Protein AF-A0A3D3V8Q4-F1 (afdb_monomer)

Foldseek 3Di:
DVVVVVVVVVVVVVVVVVVVVVPDDPDDAEEDEAEDEALAACVPPVVVCCPVPVVVVVQVVDVVVHVHGYDYDYYYNCRQAHNPCVVVSVVVD

pLDDT: mean 82.8, std 19.14, range [47.84, 98.69]

Secondary structure (DSSP, 8-state):
-HHHHHHHHHHHHHHHHHTSGGG-PPP---EEEEEEE-SS-TTSHHHHHIIIIIHHHHHHHHHHHSS-EEEEEEE-TTSSS-TT-TTHHHHT-

Solvent-accessible surface area (backbone atoms only — not comparable to full-atom values): 5484 Å² total; per-residue (Å²): 122,70,70,66,56,55,54,55,51,53,54,60,52,51,58,62,62,60,59,65,71,70,79,69,70,78,79,79,58,54,72,47,76,43,80,47,69,32,28,50,44,54,86,44,66,68,46,28,43,42,61,72,45,50,49,56,52,52,41,52,53,46,50,72,74,42,80,36,43,74,43,78,49,80,19,52,54,43,72,71,20,40,76,88,36,52,65,56,59,63,73,77,110

Mean predicted aligned error: 11.8 Å

Radius of gyration: 26.57 Å; Cα contacts (8 Å, |Δi|>4): 95; chains: 1; bounding box: 39×25×81 Å

Structure (mmCIF, N/CA/C/O backbone):
data_AF-A0A3D3V8Q4-F1
#
_entry.id   AF-A0A3D3V8Q4-F1
#
loop_
_atom_site.group_PDB
_atom_site.id
_atom_site.type_symbol
_atom_site.label_atom_id
_atom_site.label_alt_id
_atom_site.label_comp_id
_atom_site.label_asym_id
_atom_site.label_entity_id
_atom_site.label_seq_id
_atom_site.pdbx_PDB_ins_code
_atom_site.Cartn_x
_atom_site.Cartn_y
_atom_site.Cartn_z
_atom_site.occupancy
_atom_site.B_iso_or_equiv
_atom_site.auth_seq_id
_atom_site.auth_comp_id
_atom_site.auth_asym_id
_atom_site.auth_atom_id
_atom_site.pdbx_PDB_model_num
ATOM 1 N N . MET A 1 1 ? -24.701 13.191 67.297 1.00 52.91 1 MET A N 1
ATOM 2 C CA . MET A 1 1 ? -23.568 13.456 66.372 1.00 52.91 1 MET A CA 1
ATOM 3 C C . MET A 1 1 ? -22.837 12.214 65.831 1.00 52.91 1 MET A C 1
ATOM 5 O O . MET A 1 1 ? -22.017 12.364 64.936 1.00 52.91 1 MET A O 1
ATOM 9 N N . LYS A 1 2 ? -23.132 10.989 66.304 1.00 47.84 2 LYS A N 1
ATOM 10 C CA . LYS A 1 2 ? -22.485 9.737 65.846 1.00 47.84 2 LYS A CA 1
ATOM 11 C C . LYS A 1 2 ? -22.957 9.276 64.451 1.00 47.84 2 LYS A C 1
ATOM 13 O O . LYS A 1 2 ? -22.151 8.828 63.647 1.00 47.84 2 LYS A O 1
ATOM 18 N N . TYR A 1 3 ? -24.234 9.499 64.129 1.00 51.50 3 TYR A N 1
ATOM 19 C CA . TYR A 1 3 ? -24.851 9.119 62.847 1.00 51.50 3 TYR A CA 1
ATOM 20 C C . TYR A 1 3 ? -24.333 9.916 61.635 1.00 51.50 3 TYR A C 1
ATOM 22 O O . TYR A 1 3 ? -24.182 9.369 60.548 1.00 51.50 3 TYR A O 1
ATOM 30 N N . LEU A 1 4 ? -23.965 11.187 61.832 1.00 52.75 4 LEU A N 1
ATOM 31 C CA . LEU A 1 4 ? -23.461 12.058 60.762 1.00 52.75 4 LEU A CA 1
ATOM 32 C C . LEU A 1 4 ? -22.030 11.694 60.314 1.00 52.75 4 LEU A C 1
ATOM 34 O O . LEU A 1 4 ? -21.645 11.969 59.182 1.00 52.75 4 LEU A O 1
ATOM 38 N N . LYS A 1 5 ? -21.238 11.068 61.197 1.00 49.81 5 LYS A N 1
ATOM 39 C CA . LYS A 1 5 ? -19.857 10.636 60.921 1.00 49.81 5 LYS A CA 1
ATOM 40 C C . LYS A 1 5 ? -19.824 9.374 60.050 1.00 49.81 5 LYS A C 1
ATOM 42 O O . LYS A 1 5 ? -19.005 9.280 59.142 1.00 49.81 5 LYS A O 1
ATOM 47 N N . ASN A 1 6 ? -20.768 8.458 60.268 1.00 50.12 6 ASN A N 1
ATOM 48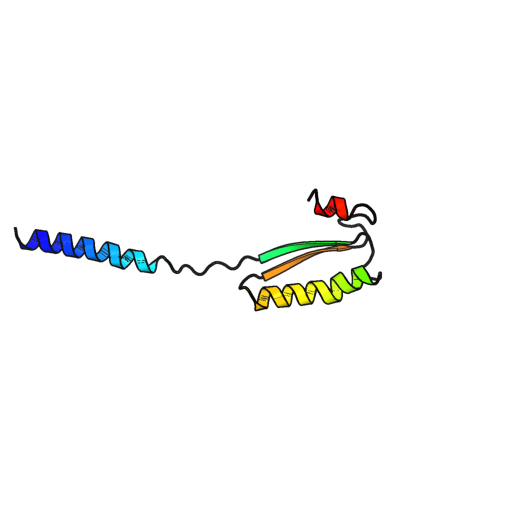 C CA . ASN A 1 6 ? -20.874 7.206 59.512 1.00 50.12 6 ASN A CA 1
ATOM 49 C C . ASN A 1 6 ? -21.398 7.435 58.084 1.00 50.12 6 ASN A C 1
ATOM 51 O O . ASN A 1 6 ? -20.961 6.760 57.160 1.00 50.12 6 ASN A O 1
ATOM 55 N N . MET A 1 7 ? -22.259 8.438 57.885 1.00 52.69 7 MET A N 1
ATOM 56 C CA . MET A 1 7 ? -22.762 8.819 56.559 1.00 52.69 7 MET A CA 1
ATOM 57 C C . MET A 1 7 ? -21.675 9.457 55.677 1.00 52.69 7 MET A C 1
ATOM 59 O O . MET A 1 7 ? -21.621 9.199 54.479 1.00 52.69 7 MET A O 1
ATOM 63 N N . LYS A 1 8 ? -20.747 10.217 56.278 1.00 49.06 8 LYS A N 1
ATOM 64 C CA . LYS A 1 8 ? -19.562 10.755 55.584 1.00 49.06 8 LYS A CA 1
ATOM 65 C C . LYS A 1 8 ? -18.557 9.660 55.199 1.00 49.06 8 LYS A C 1
ATOM 67 O O . LYS A 1 8 ? -17.969 9.737 54.128 1.00 49.06 8 LYS A O 1
ATOM 72 N N . MET A 1 9 ? -18.404 8.627 56.033 1.00 51.91 9 MET A N 1
ATOM 73 C CA . MET A 1 9 ? -17.568 7.454 55.727 1.00 51.91 9 MET A CA 1
ATOM 74 C C . MET A 1 9 ? -18.182 6.565 54.635 1.00 51.91 9 MET A C 1
ATOM 76 O O . MET A 1 9 ? -17.459 6.075 53.775 1.00 51.91 9 MET A O 1
ATOM 80 N N . ALA A 1 10 ? -19.509 6.400 54.622 1.00 53.44 10 ALA A N 1
ATOM 81 C CA . ALA A 1 10 ? -20.214 5.664 53.571 1.00 53.44 10 ALA A CA 1
ATOM 82 C C . ALA A 1 10 ? -20.139 6.379 52.208 1.00 53.44 10 ALA A C 1
ATOM 84 O O . ALA A 1 10 ? -19.966 5.730 51.178 1.00 53.44 10 ALA A O 1
ATOM 85 N N . LEU A 1 11 ? -20.189 7.716 52.201 1.00 53.31 11 LEU A N 1
ATOM 86 C CA . LEU A 1 11 ? -20.059 8.517 50.980 1.00 53.31 11 LEU A CA 1
ATOM 87 C C . LEU A 1 11 ? -18.619 8.529 50.429 1.00 53.31 11 LEU A C 1
ATOM 89 O O . LEU A 1 11 ? -18.433 8.529 49.217 1.00 53.31 11 LEU A O 1
ATOM 93 N N . ALA A 1 12 ? -17.608 8.470 51.304 1.00 53.03 12 ALA A N 1
ATOM 94 C CA . ALA A 1 12 ? -16.199 8.349 50.915 1.00 53.03 12 ALA A CA 1
ATOM 95 C C . ALA A 1 12 ? -15.818 6.939 50.411 1.00 53.03 12 ALA A C 1
ATOM 97 O O . ALA A 1 12 ? -14.892 6.798 49.619 1.00 53.03 12 ALA A O 1
ATOM 98 N N . ALA A 1 13 ? -16.538 5.896 50.838 1.00 51.97 13 ALA A N 1
ATOM 99 C CA . ALA A 1 13 ? -16.358 4.534 50.328 1.00 51.97 13 ALA A CA 1
ATOM 100 C C . ALA A 1 13 ? -17.024 4.323 48.952 1.00 51.97 13 ALA A C 1
ATOM 102 O O . ALA A 1 13 ? -16.526 3.548 48.136 1.00 51.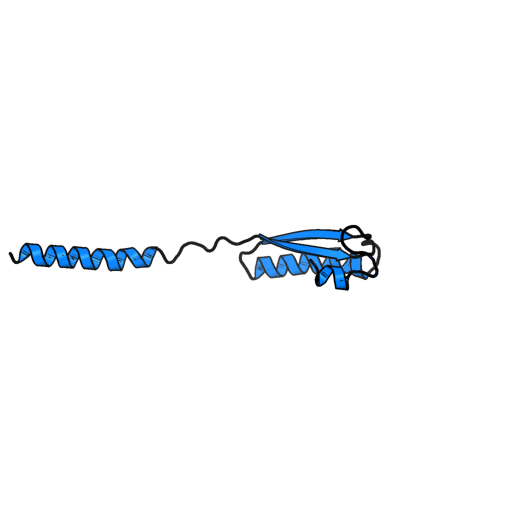97 13 ALA A O 1
ATOM 103 N N . GLY A 1 14 ? -18.117 5.042 48.663 1.00 51.91 14 GLY A N 1
ATOM 104 C CA . GLY A 1 14 ? -18.810 4.977 47.370 1.00 51.91 14 GLY A CA 1
ATOM 105 C C . GLY A 1 14 ? -18.031 5.604 46.206 1.00 51.91 14 GLY A C 1
ATOM 106 O O . GLY A 1 14 ? -18.131 5.134 45.074 1.00 51.91 14 GLY A O 1
ATOM 107 N N . THR A 1 15 ? -17.207 6.622 46.467 1.00 54.78 15 THR A N 1
ATOM 108 C CA . THR A 1 15 ? -16.412 7.309 45.431 1.00 54.78 15 THR A CA 1
ATOM 109 C C . THR A 1 15 ? -15.177 6.519 44.984 1.00 54.78 15 THR A C 1
ATOM 111 O O . THR A 1 15 ? -14.763 6.640 43.830 1.00 54.78 15 THR A O 1
ATOM 114 N N . ILE A 1 16 ? -14.625 5.657 45.844 1.00 54.28 16 ILE A N 1
ATOM 115 C CA . ILE A 1 16 ? -13.493 4.775 45.500 1.00 54.28 16 ILE A CA 1
ATOM 116 C C . ILE A 1 16 ? -13.979 3.538 44.721 1.00 54.28 16 ILE A C 1
ATOM 118 O O . ILE A 1 16 ? -13.318 3.096 43.788 1.00 54.28 16 ILE A O 1
ATOM 122 N N . ALA A 1 17 ? -15.173 3.018 45.029 1.00 53.47 17 ALA A N 1
ATOM 123 C CA . ALA A 1 17 ? -15.762 1.908 44.273 1.00 53.47 17 ALA A CA 1
ATOM 124 C C . ALA A 1 17 ? -16.265 2.335 42.878 1.00 53.47 17 ALA A C 1
ATOM 126 O O . ALA A 1 17 ? -16.152 1.575 41.918 1.00 53.47 17 ALA A O 1
ATOM 127 N N . GLY A 1 18 ? -16.778 3.565 42.740 1.00 52.25 18 GLY A N 1
ATOM 128 C CA . GLY A 1 18 ? -17.265 4.097 41.460 1.00 52.25 18 GLY A CA 1
ATOM 129 C C . GLY A 1 18 ? -16.168 4.463 40.452 1.00 52.25 18 GLY A C 1
ATOM 130 O O . GLY A 1 18 ? -16.436 4.527 39.256 1.00 52.25 18 GLY A O 1
ATOM 131 N N . SER A 1 19 ? -14.928 4.670 40.902 1.00 54.09 19 SER A N 1
ATOM 132 C CA . SER A 1 19 ? -13.806 5.053 40.030 1.00 54.09 19 SER A CA 1
ATOM 133 C C . SER A 1 19 ? -13.126 3.864 39.338 1.00 54.09 19 SER A C 1
ATOM 135 O O . SER A 1 19 ? -12.431 4.066 38.345 1.00 54.09 19 SER A O 1
ATOM 137 N N . MET A 1 20 ? -13.372 2.623 39.776 1.00 55.56 20 MET A N 1
ATOM 138 C CA . MET A 1 20 ? -12.783 1.428 39.147 1.00 55.56 20 MET A CA 1
ATOM 139 C C . MET A 1 20 ? -13.531 0.947 37.892 1.00 55.56 20 MET A C 1
ATOM 141 O O . MET A 1 20 ? -12.958 0.214 37.090 1.00 55.56 20 MET A O 1
ATOM 145 N N . VAL A 1 21 ? -14.780 1.376 37.671 1.00 56.91 21 VAL A N 1
ATOM 146 C CA . VAL A 1 21 ? -15.574 0.967 36.491 1.00 56.91 21 VAL A CA 1
ATOM 147 C C . VAL A 1 21 ? -15.200 1.767 35.231 1.00 56.91 21 VAL A C 1
ATOM 149 O O . VAL A 1 21 ? -15.413 1.303 34.115 1.00 56.91 21 VAL A O 1
ATOM 152 N N . ALA A 1 22 ? -14.558 2.932 35.375 1.00 55.72 22 ALA A N 1
ATOM 153 C CA . ALA A 1 22 ? -14.161 3.779 34.245 1.00 55.72 22 ALA A CA 1
ATOM 154 C C . ALA A 1 22 ? -12.891 3.306 33.500 1.00 55.72 22 ALA A C 1
ATOM 156 O O . ALA A 1 22 ? -12.540 3.879 32.473 1.00 55.72 22 ALA A O 1
ATOM 157 N N . ALA A 1 23 ? -12.200 2.267 33.979 1.00 57.19 23 ALA A N 1
ATOM 158 C CA . ALA A 1 23 ? -10.924 1.813 33.411 1.00 57.19 23 ALA A CA 1
ATOM 159 C C . ALA A 1 23 ? -11.057 0.828 32.229 1.00 57.19 23 ALA A C 1
ATOM 161 O O . ALA A 1 23 ? -10.059 0.282 31.770 1.00 57.19 23 ALA A O 1
ATOM 162 N N . SER A 1 24 ? -12.273 0.586 31.732 1.00 57.25 24 SER A N 1
ATOM 163 C CA . SER A 1 24 ? -12.537 -0.354 30.632 1.00 57.25 24 SER A CA 1
ATOM 164 C C . SER A 1 24 ? -13.351 0.292 29.510 1.00 57.25 24 SER A C 1
ATOM 166 O O . SER A 1 24 ? -14.334 -0.261 29.026 1.00 57.25 24 SER A O 1
ATOM 168 N N . ALA A 1 25 ? -12.946 1.489 29.078 1.00 62.53 25 ALA A N 1
ATOM 169 C CA . ALA A 1 25 ? -13.353 1.944 27.755 1.00 62.53 25 ALA A CA 1
ATOM 170 C C . ALA A 1 25 ? -12.713 0.996 26.720 1.00 62.53 25 ALA A C 1
ATOM 172 O O . ALA A 1 25 ? -11.496 0.795 26.781 1.00 62.53 25 ALA A O 1
ATOM 173 N N . PRO A 1 26 ? -13.483 0.382 25.801 1.00 60.56 26 PRO A N 1
ATOM 174 C CA . PRO A 1 26 ? -12.889 -0.388 24.717 1.00 60.56 26 PRO A CA 1
ATOM 175 C C . PRO A 1 26 ? -11.955 0.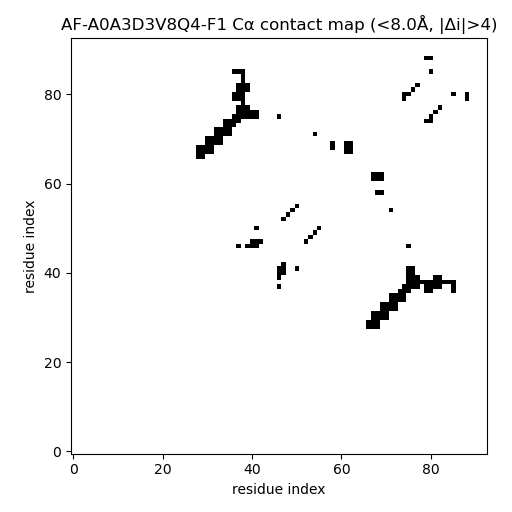537 23.934 1.00 60.56 26 PRO A C 1
ATOM 177 O O . PRO A 1 26 ? -12.354 1.644 23.563 1.00 60.56 26 PRO A O 1
ATOM 180 N N . SER A 1 27 ? -10.708 0.117 23.708 1.00 67.38 27 SER A N 1
ATOM 181 C CA . SER A 1 27 ? -9.828 0.859 22.811 1.00 67.38 27 SER A CA 1
ATOM 182 C C . SER A 1 27 ? -10.481 0.878 21.434 1.00 67.38 27 SER A C 1
ATOM 184 O O . SER A 1 27 ? -10.758 -0.178 20.864 1.00 67.38 27 SER A O 1
ATOM 186 N N . VAL A 1 28 ? -10.770 2.070 20.914 1.00 74.25 28 VAL A N 1
ATOM 187 C CA . VAL A 1 28 ? -11.279 2.220 19.552 1.00 74.25 28 VAL A CA 1
ATOM 188 C C . VAL A 1 28 ? -10.173 1.753 18.621 1.00 74.25 28 VAL A C 1
ATOM 190 O O . VAL A 1 28 ? -9.085 2.321 18.605 1.00 74.25 28 VAL A O 1
ATOM 193 N N . ALA A 1 29 ? -10.424 0.668 17.900 1.00 75.12 29 ALA A N 1
ATOM 194 C CA . ALA A 1 29 ? -9.437 0.139 16.988 1.00 75.12 29 ALA A CA 1
ATOM 195 C C . ALA A 1 29 ? -9.300 1.051 15.765 1.00 75.12 29 ALA A C 1
ATOM 197 O O . ALA A 1 29 ? -10.219 1.169 14.952 1.00 75.12 29 ALA A O 1
ATOM 198 N N . ASP A 1 30 ? -8.144 1.700 15.639 1.00 88.06 30 ASP A N 1
ATOM 199 C CA . ASP A 1 30 ? -7.883 2.620 14.535 1.00 88.06 30 ASP A CA 1
ATOM 200 C C . ASP A 1 30 ? -7.710 1.900 13.191 1.00 88.06 30 ASP A C 1
ATOM 202 O O . ASP A 1 30 ? -7.262 0.750 13.113 1.00 88.06 30 ASP A O 1
ATOM 206 N N . THR A 1 31 ? -8.025 2.616 12.109 1.00 95.38 31 THR A N 1
ATOM 207 C CA . THR A 1 31 ? -7.643 2.206 10.753 1.00 95.38 31 THR A CA 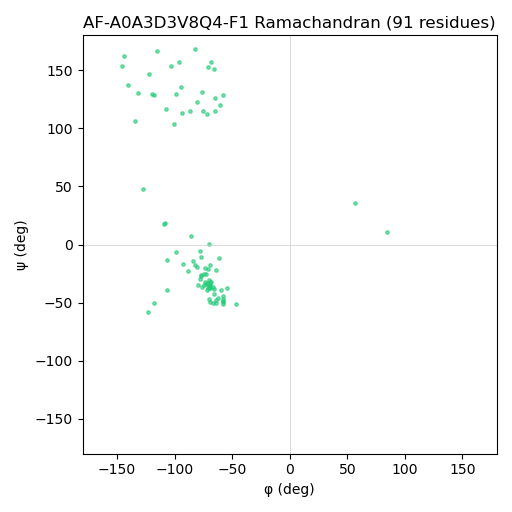1
ATOM 208 C C . THR A 1 31 ? -6.246 2.731 10.433 1.00 95.38 31 THR A C 1
ATOM 210 O O . THR A 1 31 ? -6.035 3.936 10.297 1.00 95.38 31 THR A O 1
ATOM 213 N N . ILE A 1 32 ? -5.297 1.817 10.258 1.00 95.69 32 ILE A N 1
ATOM 214 C CA . ILE A 1 32 ? -3.941 2.096 9.796 1.00 95.69 32 ILE A CA 1
ATOM 215 C C . ILE A 1 32 ? -3.998 2.372 8.292 1.00 95.69 32 ILE A C 1
ATOM 217 O O . ILE A 1 32 ? -4.323 1.492 7.490 1.00 95.69 32 ILE A O 1
ATOM 221 N N . ASN A 1 33 ? -3.667 3.602 7.908 1.00 95.81 33 ASN A N 1
ATOM 222 C CA . ASN A 1 33 ? -3.541 4.002 6.512 1.00 95.81 33 ASN A CA 1
ATOM 223 C C . ASN A 1 33 ? -2.080 3.864 6.075 1.00 95.81 33 ASN A C 1
ATOM 225 O O . ASN A 1 33 ? -1.219 4.602 6.546 1.00 95.81 33 ASN A O 1
ATOM 229 N N . ILE A 1 34 ? -1.804 2.928 5.168 1.00 95.62 34 ILE A N 1
ATOM 230 C CA . ILE A 1 34 ? -0.458 2.656 4.656 1.00 95.62 34 ILE A CA 1
ATOM 231 C C . ILE A 1 34 ? -0.372 3.172 3.224 1.00 95.62 34 ILE A C 1
ATOM 233 O O . ILE A 1 34 ? -1.057 2.667 2.332 1.00 95.62 34 ILE A O 1
ATOM 237 N N . ARG A 1 35 ? 0.491 4.162 2.982 1.00 95.50 35 ARG A N 1
ATOM 238 C CA . ARG A 1 35 ? 0.849 4.565 1.620 1.00 95.50 35 ARG A CA 1
ATOM 239 C C . ARG A 1 35 ? 1.890 3.594 1.081 1.00 95.50 35 ARG A C 1
ATOM 241 O O . ARG A 1 35 ? 2.945 3.424 1.682 1.00 95.50 35 ARG A O 1
ATOM 248 N N . ILE A 1 36 ? 1.586 2.963 -0.045 1.00 96.12 36 ILE A N 1
ATOM 249 C CA . ILE A 1 36 ? 2.462 1.983 -0.681 1.00 96.12 36 ILE A CA 1
ATOM 250 C C . ILE A 1 36 ? 2.583 2.302 -2.164 1.00 96.12 36 ILE A C 1
ATOM 252 O O . ILE A 1 36 ? 1.580 2.557 -2.837 1.00 96.12 36 ILE A O 1
ATOM 256 N N . ALA A 1 37 ? 3.816 2.355 -2.668 1.00 95.56 37 ALA A N 1
ATOM 257 C CA . ALA A 1 37 ? 4.057 2.863 -4.005 1.00 95.56 37 ALA A CA 1
ATOM 258 C C . ALA A 1 37 ? 5.202 2.171 -4.746 1.00 95.56 37 ALA A C 1
ATOM 260 O O . ALA A 1 37 ? 6.143 1.656 -4.149 1.00 95.56 37 ALA A O 1
ATOM 261 N N . SER A 1 38 ? 5.115 2.196 -6.075 1.00 96.31 38 SER A N 1
ATOM 262 C CA . SER A 1 38 ? 6.172 1.790 -6.992 1.00 96.31 38 SER A CA 1
ATOM 263 C C . SER A 1 38 ? 6.220 2.731 -8.193 1.00 96.31 38 SER A C 1
ATOM 265 O O . SER A 1 38 ? 5.192 3.064 -8.788 1.00 96.31 38 SER A O 1
ATOM 267 N N . GLY A 1 39 ? 7.430 3.109 -8.608 1.00 96.25 39 GLY A N 1
ATOM 268 C CA . GLY A 1 39 ? 7.623 3.818 -9.873 1.00 96.25 39 GLY A CA 1
ATOM 269 C C . GLY A 1 39 ? 7.246 2.979 -11.101 1.00 96.25 39 GLY A C 1
ATOM 270 O O . GLY A 1 39 ? 6.928 3.539 -12.147 1.00 96.25 39 GLY A O 1
ATOM 271 N N . HIS A 1 40 ? 7.234 1.649 -10.973 1.00 97.00 40 HIS A N 1
ATOM 272 C CA . HIS A 1 40 ? 6.899 0.720 -12.050 1.00 97.00 40 HIS A CA 1
ATOM 273 C C . HIS A 1 40 ? 5.422 0.282 -12.004 1.00 97.00 40 HIS A C 1
ATOM 275 O O . HIS A 1 40 ? 4.782 0.346 -10.948 1.00 97.00 40 HIS A O 1
ATOM 281 N N . PRO A 1 41 ? 4.852 -0.163 -13.140 1.00 97.00 41 PRO A N 1
ATOM 282 C CA . PRO A 1 41 ? 3.506 -0.725 -13.169 1.00 97.00 41 PRO A CA 1
ATOM 283 C C . PRO A 1 41 ? 3.436 -2.084 -12.447 1.00 97.00 41 PRO A C 1
ATOM 285 O O . PRO A 1 41 ? 4.437 -2.803 -12.411 1.00 97.00 41 PRO A O 1
ATOM 288 N N . PRO A 1 42 ? 2.249 -2.517 -11.968 1.00 97.44 42 PRO A N 1
ATOM 289 C CA . PRO A 1 42 ? 2.066 -3.829 -11.330 1.00 97.44 42 PRO A CA 1
ATOM 290 C C . PRO A 1 42 ? 2.373 -5.036 -12.230 1.00 97.44 42 PRO A C 1
ATOM 292 O O . PRO A 1 42 ? 2.438 -6.160 -11.745 1.00 97.44 42 PRO A O 1
ATOM 295 N N . THR A 1 43 ? 2.541 -4.829 -13.539 1.00 97.12 43 THR A N 1
ATOM 296 C CA . THR A 1 43 ? 2.985 -5.868 -14.481 1.00 97.12 43 THR A CA 1
ATOM 297 C C . THR A 1 43 ? 4.455 -6.243 -14.292 1.00 97.12 43 THR A C 1
ATOM 299 O O . THR A 1 43 ? 4.859 -7.332 -14.692 1.00 97.12 43 THR A O 1
ATOM 302 N N . VAL A 1 44 ? 5.261 -5.380 -13.667 1.00 97.75 44 VAL A N 1
ATOM 303 C CA . VAL A 1 44 ? 6.626 -5.721 -13.261 1.00 97.75 44 VAL A CA 1
ATOM 304 C C . VAL A 1 44 ? 6.569 -6.607 -12.021 1.00 97.75 44 VAL A C 1
ATOM 306 O O . VAL A 1 44 ? 5.898 -6.276 -11.047 1.00 97.75 44 VAL A O 1
ATOM 309 N N . VAL A 1 45 ? 7.307 -7.722 -12.054 1.00 97.75 45 VAL A N 1
ATOM 310 C CA . VAL A 1 45 ? 7.184 -8.845 -11.106 1.00 97.75 45 VAL A CA 1
ATOM 311 C C . VAL A 1 45 ? 7.120 -8.405 -9.643 1.00 97.75 45 VAL A C 1
ATOM 313 O O . VAL A 1 45 ? 6.197 -8.792 -8.936 1.00 97.75 45 VAL A O 1
ATOM 316 N N . TYR A 1 46 ? 8.052 -7.573 -9.174 1.00 95.56 46 TYR A N 1
ATOM 317 C CA . TYR A 1 46 ? 8.079 -7.167 -7.765 1.00 95.56 46 TYR A CA 1
ATOM 318 C C . TYR A 1 46 ? 6.924 -6.227 -7.387 1.00 95.56 46 TYR A C 1
ATOM 320 O O . TYR A 1 46 ? 6.393 -6.343 -6.288 1.00 95.56 46 TYR A O 1
ATOM 328 N N . ALA A 1 47 ? 6.494 -5.334 -8.285 1.00 97.12 47 ALA A N 1
ATOM 329 C CA . ALA A 1 47 ? 5.346 -4.460 -8.044 1.00 97.12 47 ALA A CA 1
ATOM 330 C C . ALA A 1 47 ? 4.047 -5.280 -8.029 1.00 97.12 47 ALA A C 1
ATOM 332 O O . ALA A 1 47 ? 3.170 -5.051 -7.195 1.00 97.12 47 ALA A O 1
ATOM 333 N N . GLY A 1 48 ? 3.963 -6.294 -8.894 1.00 98.12 48 GLY A N 1
ATOM 334 C CA . GLY A 1 48 ? 2.894 -7.286 -8.888 1.00 98.12 48 GLY A CA 1
ATOM 335 C C . GLY A 1 48 ? 2.860 -8.110 -7.602 1.00 98.12 48 GLY A C 1
ATOM 336 O O . GLY A 1 48 ? 1.795 -8.259 -7.012 1.00 98.12 48 GLY A O 1
ATOM 337 N N . LEU A 1 49 ? 4.005 -8.605 -7.119 1.00 98.56 49 LEU A N 1
ATOM 338 C CA . LEU A 1 49 ? 4.095 -9.342 -5.851 1.00 98.56 49 LEU A CA 1
ATOM 339 C C . LEU A 1 49 ? 3.764 -8.456 -4.643 1.00 98.56 49 LEU A C 1
ATOM 341 O O . LEU A 1 49 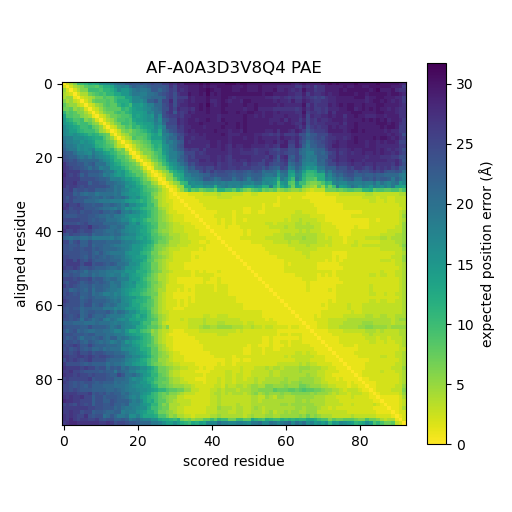? 3.070 -8.899 -3.729 1.00 98.56 49 LEU A O 1
ATOM 345 N N . MET A 1 50 ? 4.195 -7.193 -4.650 1.00 98.06 50 MET A N 1
ATOM 346 C CA . MET A 1 50 ? 3.830 -6.224 -3.616 1.00 98.06 50 MET A CA 1
ATOM 347 C C . MET A 1 50 ? 2.304 -6.065 -3.524 1.00 98.06 50 MET A C 1
ATOM 349 O O . MET A 1 50 ? 1.731 -6.195 -2.441 1.00 98.06 50 MET A O 1
ATOM 353 N N . LYS A 1 51 ? 1.645 -5.873 -4.673 1.00 98.19 51 LYS A N 1
ATOM 354 C CA . LYS A 1 51 ? 0.193 -5.688 -4.756 1.00 98.19 51 LYS A CA 1
ATOM 355 C C . LYS A 1 51 ? -0.601 -6.950 -4.430 1.00 98.19 51 LYS A C 1
ATOM 357 O O . LYS A 1 51 ? -1.554 -6.908 -3.660 1.00 98.19 51 LYS A O 1
ATOM 362 N N . ASN A 1 52 ? -0.233 -8.064 -5.053 1.00 98.31 52 ASN A N 1
ATOM 363 C CA . ASN A 1 52 ? -1.069 -9.264 -5.091 1.00 98.31 52 ASN A CA 1
ATOM 364 C C . ASN A 1 52 ? -0.759 -10.252 -3.962 1.00 98.31 52 ASN A C 1
ATOM 366 O O . ASN A 1 52 ? -1.567 -11.140 -3.711 1.00 98.31 52 ASN A O 1
ATOM 370 N N . PHE A 1 53 ? 0.392 -10.120 -3.297 1.00 98.50 53 PHE A N 1
ATOM 371 C CA . PHE A 1 53 ? 0.800 -11.018 -2.218 1.00 98.50 53 PHE A CA 1
ATOM 372 C C . PHE A 1 53 ? 1.078 -10.264 -0.917 1.00 98.50 53 PHE A C 1
ATOM 374 O O . PHE A 1 53 ? 0.414 -10.512 0.087 1.00 98.50 53 PHE A O 1
ATOM 381 N N . PHE A 1 54 ? 2.009 -9.306 -0.925 1.00 98.44 54 PHE A N 1
ATOM 382 C CA . PHE A 1 54 ? 2.431 -8.635 0.309 1.00 98.44 54 PHE A CA 1
ATOM 383 C C . PHE A 1 54 ? 1.298 -7.841 0.970 1.00 98.44 54 PHE A C 1
ATOM 385 O O . PHE A 1 54 ? 1.044 -8.025 2.158 1.00 98.44 54 PHE A O 1
ATOM 392 N N . GLN A 1 55 ? 0.591 -6.991 0.219 1.00 98.56 55 GLN A N 1
ATOM 393 C CA . GLN A 1 55 ? -0.516 -6.196 0.761 1.00 98.56 55 GLN A CA 1
ATOM 394 C C . GLN A 1 55 ? -1.631 -7.063 1.388 1.00 98.56 55 GLN A C 1
ATOM 396 O O . GLN A 1 55 ? -1.977 -6.810 2.548 1.00 98.56 55 GLN A O 1
ATOM 401 N N . PRO A 1 56 ? -2.181 -8.091 0.700 1.00 98.50 56 PRO A N 1
ATOM 402 C CA . PRO A 1 56 ? -3.178 -8.986 1.287 1.00 98.50 56 PRO A CA 1
ATOM 403 C C . PRO A 1 56 ? -2.695 -9.707 2.546 1.00 98.50 56 PRO A C 1
ATOM 405 O O . PRO A 1 56 ? -3.410 -9.716 3.551 1.00 98.50 56 PRO A O 1
ATOM 408 N N . GLU A 1 57 ? -1.488 -10.278 2.523 1.00 98.69 57 GLU A N 1
ATOM 409 C CA . GLU A 1 57 ? -0.967 -11.045 3.659 1.00 98.69 57 GLU A CA 1
ATOM 410 C C . GLU A 1 57 ? -0.640 -10.145 4.855 1.00 98.69 57 GLU A C 1
ATOM 412 O O . GLU A 1 57 ? -0.937 -10.508 5.994 1.00 98.69 57 GLU A O 1
ATOM 417 N N . LEU A 1 58 ? -0.120 -8.936 4.620 1.00 98.31 58 LEU A N 1
ATOM 418 C CA . LEU A 1 58 ? 0.121 -7.963 5.683 1.00 98.31 58 LEU A CA 1
ATOM 419 C C . LEU A 1 58 ? -1.190 -7.527 6.343 1.00 98.31 58 LEU A C 1
ATOM 421 O O . LEU A 1 58 ? -1.297 -7.544 7.570 1.00 98.31 58 LEU A O 1
ATOM 425 N N . LYS A 1 59 ? -2.202 -7.180 5.539 1.00 98.31 59 LYS A N 1
ATOM 426 C CA . LYS A 1 59 ? -3.531 -6.822 6.048 1.00 98.31 59 LYS A CA 1
ATOM 427 C C . LYS A 1 59 ? -4.120 -7.958 6.877 1.00 98.31 59 LYS A C 1
ATOM 429 O O . LYS A 1 59 ? -4.523 -7.737 8.014 1.00 98.31 59 LYS A O 1
ATOM 434 N N . LYS A 1 60 ? -4.105 -9.180 6.344 1.00 98.25 60 LYS A N 1
ATOM 435 C CA . LYS A 1 60 ? -4.582 -10.374 7.048 1.00 98.25 60 LYS A CA 1
ATOM 436 C C . LYS A 1 60 ? -3.843 -10.592 8.369 1.00 98.25 60 LYS A C 1
ATOM 438 O O . LYS A 1 60 ? -4.481 -10.879 9.375 1.00 98.25 60 LYS A O 1
ATOM 443 N N . ALA A 1 61 ? -2.520 -10.447 8.385 1.00 98.19 61 ALA A N 1
ATOM 444 C CA . ALA A 1 61 ? -1.722 -10.634 9.591 1.00 98.19 61 ALA A CA 1
ATOM 445 C C . ALA A 1 61 ? -2.029 -9.582 10.669 1.00 98.19 61 ALA A C 1
ATOM 447 O O . ALA A 1 61 ? -2.139 -9.946 11.839 1.00 98.19 61 ALA A O 1
ATOM 448 N N . ILE A 1 62 ? -2.184 -8.309 10.290 1.00 96.94 62 ILE A N 1
ATOM 449 C CA . ILE A 1 62 ? -2.510 -7.217 11.222 1.00 96.94 62 ILE A CA 1
ATOM 450 C C . ILE A 1 62 ? -3.912 -7.410 11.799 1.00 96.94 62 ILE A C 1
ATOM 452 O O . ILE A 1 62 ? -4.066 -7.419 13.018 1.00 96.94 62 ILE A O 1
ATOM 456 N N . GLU A 1 63 ? -4.912 -7.640 10.946 1.00 95.69 63 GLU A N 1
ATOM 457 C CA . GLU A 1 63 ? -6.305 -7.799 11.388 1.00 95.69 63 GLU A CA 1
ATOM 458 C C . GLU A 1 63 ? -6.546 -9.103 12.170 1.00 95.69 63 GLU A C 1
ATOM 460 O O . GLU A 1 63 ? -7.551 -9.225 12.861 1.00 95.69 63 GLU A O 1
ATOM 465 N N . ALA A 1 64 ? -5.644 -10.087 12.072 1.00 97.31 64 ALA A N 1
ATOM 466 C CA . ALA A 1 64 ? -5.704 -11.315 12.869 1.00 97.31 64 ALA A CA 1
ATOM 467 C C . ALA A 1 64 ? -4.993 -11.204 14.228 1.00 97.31 64 ALA A C 1
ATOM 469 O O . ALA A 1 64 ? -5.260 -12.002 15.124 1.00 97.31 64 ALA A O 1
ATOM 470 N N . LYS A 1 65 ? -4.038 -10.276 14.370 1.00 96.25 65 LYS A N 1
ATOM 471 C CA . LYS A 1 65 ? -3.200 -10.125 15.575 1.00 96.25 65 LYS A CA 1
ATOM 472 C C . LYS A 1 65 ? -3.564 -8.902 16.413 1.00 96.25 65 LYS A C 1
ATOM 474 O O . LYS A 1 65 ? -3.067 -8.772 17.528 1.00 96.25 65 LYS A O 1
ATOM 479 N N . THR A 1 66 ? -4.364 -7.998 15.863 1.00 94.44 66 THR A N 1
ATOM 480 C CA . THR A 1 66 ? -4.741 -6.721 16.468 1.00 94.44 66 TH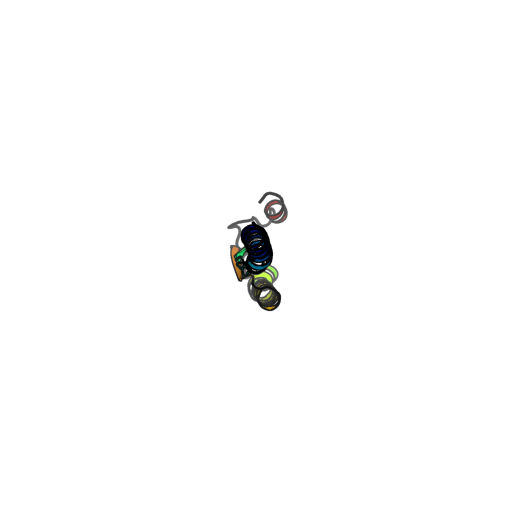R A CA 1
ATOM 481 C C . THR A 1 66 ? -6.187 -6.408 16.114 1.00 94.44 66 T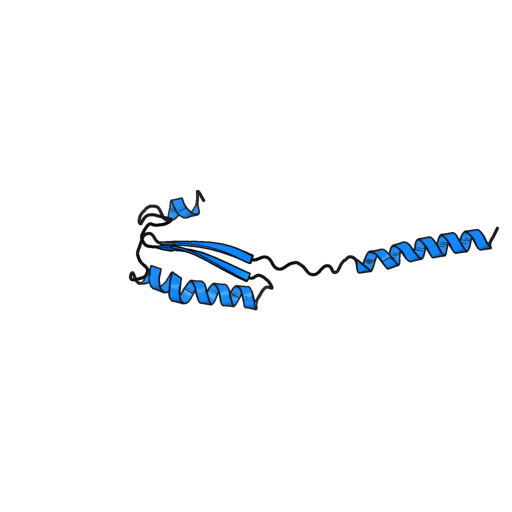HR A C 1
ATOM 483 O O . THR A 1 66 ? -6.707 -6.938 15.133 1.00 94.44 66 THR A O 1
ATOM 486 N N . ASP A 1 67 ? -6.811 -5.493 16.849 1.00 94.00 67 ASP A N 1
ATOM 487 C CA . ASP A 1 67 ? -8.157 -5.026 16.507 1.00 94.00 67 ASP A CA 1
ATOM 488 C C . ASP A 1 67 ? -8.155 -4.023 15.334 1.00 94.00 67 ASP A C 1
ATOM 490 O O . ASP A 1 67 ? -9.210 -3.691 14.790 1.00 94.00 67 ASP A O 1
ATOM 494 N N . HIS A 1 68 ? -6.974 -3.536 14.928 1.00 95.31 68 HIS A N 1
ATOM 495 C CA . HIS A 1 68 ? -6.820 -2.513 13.898 1.00 95.31 68 HIS A CA 1
ATOM 496 C C . HIS A 1 68 ? -7.258 -2.990 12.518 1.00 95.31 68 HIS A C 1
ATOM 498 O O . HIS A 1 68 ? -7.127 -4.160 12.160 1.00 95.31 68 HIS A O 1
ATOM 504 N N . LYS A 1 69 ? -7.710 -2.036 11.702 1.00 95.62 69 LYS A N 1
ATOM 505 C CA . LYS A 1 69 ? -7.995 -2.239 10.277 1.00 95.62 69 LYS A CA 1
ATOM 506 C C . LYS A 1 69 ? -6.892 -1.664 9.412 1.00 95.62 69 LYS A C 1
ATOM 508 O O . LYS A 1 69 ? -6.225 -0.719 9.815 1.00 95.62 69 LYS A O 1
ATOM 513 N N . VAL A 1 70 ? -6.711 -2.213 8.212 1.00 97.38 70 VAL A N 1
ATOM 514 C CA . VAL A 1 70 ? -5.704 -1.712 7.263 1.00 97.38 70 VAL A CA 1
ATOM 515 C C . VAL A 1 70 ? -6.362 -1.205 5.987 1.00 97.38 70 VAL A C 1
ATOM 517 O O . VAL A 1 70 ? -7.130 -1.919 5.327 1.00 97.38 70 VAL A O 1
ATOM 520 N N . ASN A 1 71 ? -5.996 0.018 5.615 1.00 97.44 71 ASN A N 1
ATOM 521 C CA . ASN A 1 71 ? -6.321 0.641 4.343 1.00 97.44 71 ASN A CA 1
ATOM 522 C C . ASN A 1 71 ? -5.030 0.979 3.583 1.00 97.44 71 ASN A C 1
ATOM 524 O O . ASN A 1 71 ? -4.135 1.620 4.134 1.00 97.44 71 ASN A O 1
ATOM 528 N N . PHE A 1 72 ? -4.940 0.567 2.317 1.00 97.81 72 PHE A N 1
ATOM 529 C CA . PHE A 1 72 ? -3.800 0.890 1.461 1.00 97.81 72 PHE A CA 1
ATOM 530 C C . PHE A 1 72 ? -4.132 2.072 0.553 1.00 97.81 72 PHE A C 1
ATOM 532 O O . PHE A 1 72 ? -5.139 2.064 -0.151 1.00 97.81 72 PHE A O 1
ATOM 539 N N . ILE A 1 73 ? -3.250 3.068 0.542 1.00 96.75 73 ILE A N 1
ATOM 540 C CA . ILE A 1 73 ? -3.252 4.159 -0.432 1.00 96.75 73 ILE A CA 1
ATOM 541 C C . ILE A 1 73 ? -2.188 3.813 -1.467 1.00 96.75 73 ILE A C 1
ATOM 543 O O . ILE A 1 73 ? -0.989 3.909 -1.198 1.00 96.75 73 ILE A O 1
ATOM 547 N N . GLU A 1 74 ? -2.640 3.356 -2.627 1.00 97.00 74 GLU A N 1
ATOM 548 C CA . GLU A 1 74 ? -1.779 2.744 -3.634 1.00 97.00 74 GLU A CA 1
ATOM 549 C C . GLU A 1 74 ? -1.299 3.750 -4.688 1.00 97.00 74 GLU A C 1
ATOM 551 O O . GLU A 1 74 ? -2.091 4.511 -5.247 1.00 97.00 74 GLU A O 1
ATOM 556 N N . GLY A 1 75 ? -0.007 3.703 -5.021 1.00 95.88 75 GLY A N 1
ATOM 557 C CA . GLY A 1 75 ? 0.575 4.488 -6.109 1.00 95.88 75 GLY A CA 1
ATOM 558 C C . GLY A 1 75 ? 1.494 3.678 -7.007 1.00 95.88 75 GLY A C 1
ATOM 559 O O . GLY A 1 75 ? 2.623 3.392 -6.633 1.00 95.88 75 GLY A O 1
ATOM 560 N N . TYR A 1 76 ? 1.056 3.351 -8.217 1.00 97.25 76 TYR A N 1
ATOM 561 C CA . TYR A 1 76 ? 1.877 2.624 -9.189 1.00 97.25 76 TYR A CA 1
ATOM 562 C C . TYR A 1 76 ? 2.167 3.468 -10.420 1.00 97.25 76 TYR A C 1
ATOM 564 O O . TYR A 1 76 ? 1.506 4.478 -10.665 1.00 97.25 76 TYR A O 1
ATOM 572 N N . SER A 1 77 ? 3.126 3.018 -11.229 1.00 96.38 77 SER A N 1
ATOM 573 C CA . SER A 1 77 ? 3.446 3.648 -12.515 1.00 96.38 77 SER A CA 1
ATOM 574 C C . SER A 1 77 ? 3.812 5.131 -12.387 1.00 96.38 77 SER A C 1
ATOM 576 O O . SER A 1 77 ? 3.455 5.944 -13.239 1.00 96.38 77 SER A O 1
ATOM 578 N N . GLY A 1 78 ? 4.500 5.514 -11.311 1.00 94.25 78 GLY A N 1
ATOM 579 C CA . GLY A 1 78 ? 4.971 6.889 -11.170 1.00 94.25 78 GLY A CA 1
ATOM 580 C C . GLY A 1 78 ? 3.958 7.881 -10.592 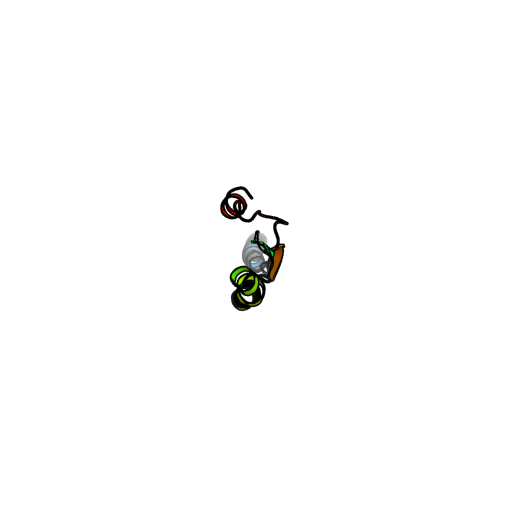1.00 94.25 78 GLY A C 1
ATOM 581 O O . GLY A 1 78 ? 4.221 9.085 -10.682 1.00 94.25 78 GLY A O 1
ATOM 582 N N . SER A 1 79 ? 2.815 7.418 -10.061 1.00 95.25 79 SER A N 1
ATOM 583 C CA . SER A 1 79 ? 1.739 8.290 -9.555 1.00 95.25 79 SER A CA 1
ATOM 584 C C . SER A 1 79 ? 2.012 8.905 -8.178 1.00 95.25 79 SER A C 1
ATOM 586 O O . SER A 1 79 ? 1.487 9.975 -7.887 1.00 95.25 79 SER A O 1
ATOM 588 N N . ILE A 1 80 ? 2.838 8.254 -7.351 1.00 93.75 80 ILE A N 1
ATOM 589 C CA . ILE A 1 80 ? 3.276 8.768 -6.040 1.00 93.75 80 ILE A CA 1
ATOM 590 C C . ILE A 1 80 ? 4.796 8.958 -6.016 1.00 93.75 80 ILE A C 1
ATOM 592 O O . ILE A 1 80 ? 5.266 10.036 -5.676 1.00 93.75 80 ILE A O 1
ATOM 596 N N . VAL A 1 81 ? 5.562 7.936 -6.410 1.00 94.44 81 VAL A N 1
ATOM 597 C CA . VAL A 1 81 ? 7.034 7.976 -6.484 1.00 94.44 81 VAL A CA 1
ATOM 598 C C . VAL A 1 81 ? 7.493 7.651 -7.896 1.00 94.44 81 VAL A C 1
ATOM 600 O O . VAL A 1 81 ? 6.856 6.838 -8.566 1.00 94.44 81 VAL A O 1
ATOM 603 N N . LYS A 1 82 ? 8.592 8.246 -8.364 1.00 94.12 82 LYS A N 1
ATOM 604 C CA . LYS A 1 82 ? 9.219 7.856 -9.637 1.00 94.12 82 LYS A CA 1
ATOM 605 C C . LYS A 1 82 ? 10.125 6.642 -9.449 1.00 94.12 82 LYS A C 1
ATOM 607 O O . LYS A 1 82 ? 10.440 6.242 -8.331 1.00 94.12 82 LYS A O 1
ATOM 612 N N . VAL A 1 83 ? 10.545 6.053 -10.571 1.00 91.94 83 VAL A N 1
ATOM 613 C CA . VAL A 1 83 ? 11.404 4.856 -10.603 1.00 91.94 83 VAL A CA 1
ATOM 614 C C . VAL A 1 83 ? 12.689 5.044 -9.793 1.00 91.94 83 VAL A C 1
ATOM 616 O O . VAL A 1 83 ? 13.099 4.114 -9.107 1.00 91.94 83 VAL A O 1
ATOM 619 N N . PHE A 1 84 ? 13.277 6.240 -9.829 1.00 92.88 84 PHE A N 1
ATOM 620 C CA . PHE A 1 84 ? 14.522 6.553 -9.126 1.00 92.88 84 PHE A CA 1
ATOM 621 C C . PHE A 1 84 ? 14.319 7.273 -7.787 1.00 92.88 84 PHE A C 1
ATOM 623 O O . PHE A 1 84 ? 15.279 7.390 -7.043 1.00 92.88 84 PHE A O 1
ATOM 630 N N . ASP A 1 85 ? 13.080 7.652 -7.451 1.00 91.56 85 ASP A N 1
ATOM 631 C CA . ASP A 1 85 ? 12.771 8.512 -6.295 1.00 91.56 85 ASP A CA 1
ATOM 632 C C . ASP A 1 85 ? 12.058 7.736 -5.167 1.00 91.56 85 ASP A C 1
ATOM 634 O O . ASP A 1 85 ? 11.350 8.305 -4.334 1.00 91.56 85 ASP A O 1
ATOM 638 N N . THR A 1 86 ? 12.122 6.398 -5.182 1.00 91.44 86 THR A N 1
ATOM 639 C CA . THR A 1 86 ? 11.375 5.568 -4.215 1.00 91.44 86 THR A CA 1
ATOM 640 C C . THR A 1 86 ? 11.944 5.699 -2.800 1.00 91.44 86 THR A C 1
ATOM 642 O O . THR A 1 86 ? 11.185 5.636 -1.839 1.00 91.44 86 THR A O 1
ATOM 645 N N . PHE A 1 87 ? 13.256 5.907 -2.660 1.00 92.06 87 PHE A N 1
ATOM 646 C CA . PHE A 1 87 ? 13.899 6.093 -1.357 1.00 92.06 87 PHE A CA 1
ATOM 647 C C . PHE A 1 87 ? 13.515 7.444 -0.737 1.00 92.06 87 PHE A C 1
ATOM 649 O O . PHE A 1 87 ? 13.064 7.510 0.407 1.00 92.06 87 PHE A O 1
ATOM 656 N N . GLU A 1 88 ? 13.582 8.505 -1.532 1.00 91.19 88 GLU A N 1
ATOM 657 C CA . GLU A 1 88 ? 13.158 9.861 -1.190 1.00 91.19 88 GLU A CA 1
ATOM 658 C C . GLU A 1 88 ? 11.666 9.885 -0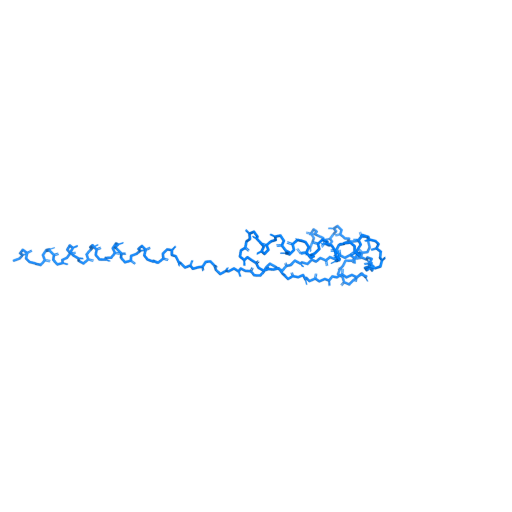.841 1.00 91.19 88 GLU A C 1
ATOM 660 O O . GLU A 1 88 ? 11.259 10.534 0.122 1.00 91.19 88 GLU A O 1
ATOM 665 N N . GLY A 1 89 ? 10.864 9.112 -1.576 1.00 89.94 89 GLY A N 1
ATOM 666 C CA . GLY A 1 89 ? 9.445 8.890 -1.319 1.00 89.94 89 GLY A CA 1
ATOM 667 C C . GLY A 1 89 ? 9.125 8.053 -0.078 1.00 89.94 89 GLY A C 1
ATOM 668 O O . GLY A 1 89 ? 7.951 7.814 0.175 1.00 89.94 89 GLY A O 1
ATOM 669 N N . VAL A 1 90 ? 10.116 7.597 0.691 1.00 91.62 90 VAL A N 1
ATOM 670 C CA . VAL A 1 90 ? 9.930 7.063 2.053 1.00 91.62 90 VAL A CA 1
ATOM 671 C C . VAL A 1 90 ? 10.440 8.058 3.092 1.00 91.62 90 VAL A C 1
ATOM 673 O O . VAL A 1 90 ? 9.816 8.221 4.135 1.00 91.62 90 VAL A O 1
ATOM 676 N N . GLN A 1 91 ? 11.564 8.725 2.822 1.00 92.50 91 GLN A N 1
ATOM 677 C CA . GLN A 1 91 ? 12.201 9.632 3.780 1.00 92.50 91 GLN A CA 1
ATOM 678 C C . GLN A 1 91 ? 11.447 10.946 3.989 1.00 92.50 91 GLN A C 1
ATOM 680 O O . GLN A 1 91 ? 11.413 11.454 5.106 1.00 92.50 91 GLN A O 1
ATOM 685 N N . ASN A 1 92 ? 10.901 11.513 2.913 1.00 84.75 92 ASN A N 1
ATOM 686 C CA . ASN A 1 92 ? 10.441 12.903 2.882 1.00 84.75 92 ASN A CA 1
ATOM 687 C C . ASN A 1 92 ? 8.908 13.027 2.845 1.00 84.75 92 ASN A C 1
ATOM 689 O O . ASN A 1 92 ? 8.395 14.064 2.421 1.00 84.75 92 ASN A O 1
ATOM 693 N N . VAL A 1 93 ? 8.190 11.960 3.217 1.00 59.56 93 VAL A N 1
ATOM 694 C CA . VAL A 1 93 ? 6.716 11.898 3.215 1.00 59.56 93 VAL A CA 1
ATOM 695 C C . VAL A 1 93 ? 6.133 12.378 4.529 1.00 59.56 93 VAL A C 1
ATOM 697 O O . VAL A 1 93 ? 6.632 11.941 5.587 1.00 59.56 93 VAL A O 1
#

Nearest PDB structures (foldseek):
  7qng-assembly1_B  TM=5.047E-01  e=5.018E+00  Homo sapiens
  3nxs-assembly1_A-2  TM=4.375E-01  e=9.934E+00  Mycolicibacterium smegmatis MC2 155
  6sb2-assembly1_D  TM=3.079E-01  e=8.666E+00  Homo sapiens

Sequence (93 aa):
MKYLKNMKMALAAGTIAGSMVAASAPSVADTINIRIASGHPPTVVYAGLMKNFFQPELKKAIEAKTDHKVNFIEGYSGSIVKVFDTFEGVQNV